Protein AF-X0TRI6-F1 (afdb_monomer_lite)

Structure (mmCIF, N/CA/C/O backbone):
data_AF-X0TRI6-F1
#
_entry.id   AF-X0TRI6-F1
#
loop_
_atom_site.group_PDB
_atom_site.id
_atom_site.type_symbol
_atom_site.label_atom_id
_atom_site.label_alt_id
_atom_site.label_comp_id
_atom_site.label_asym_id
_atom_site.label_entity_id
_atom_site.label_seq_id
_atom_site.pdbx_PDB_ins_code
_atom_site.Cartn_x
_atom_site.Cartn_y
_atom_site.Cartn_z
_atom_site.occupancy
_atom_site.B_iso_or_equiv
_atom_site.auth_seq_id
_atom_site.auth_comp_id
_atom_site.auth_asym_id
_atom_site.auth_atom_id
_atom_site.pdbx_PDB_model_num
ATOM 1 N N . MET A 1 1 ? 42.214 -29.654 -27.619 1.00 58.56 1 MET A N 1
ATOM 2 C CA . MET A 1 1 ? 41.423 -28.905 -26.616 1.00 58.56 1 MET A CA 1
ATOM 3 C C . MET A 1 1 ? 40.367 -29.854 -26.076 1.00 58.56 1 MET A C 1
ATOM 5 O O . MET A 1 1 ? 39.647 -30.420 -26.881 1.00 58.56 1 MET A O 1
ATOM 9 N N . SER A 1 2 ? 40.385 -30.121 -24.767 1.00 80.81 2 SER A N 1
ATOM 10 C CA . SER A 1 2 ? 39.554 -31.131 -24.083 1.00 80.81 2 SER A CA 1
ATOM 11 C C . SER A 1 2 ? 38.073 -30.730 -24.057 1.00 80.81 2 SER A C 1
ATOM 13 O O . SER A 1 2 ? 37.786 -29.548 -23.872 1.00 80.81 2 SER A O 1
ATOM 15 N N . GLU A 1 3 ? 37.147 -31.688 -24.178 1.00 79.88 3 GLU A N 1
ATOM 16 C CA . GLU A 1 3 ? 35.685 -31.490 -24.058 1.00 79.88 3 GLU A CA 1
ATOM 17 C C . GLU A 1 3 ? 35.294 -30.730 -22.779 1.00 79.88 3 GLU A C 1
ATOM 19 O O . GLU A 1 3 ? 34.372 -29.914 -22.784 1.00 79.88 3 GLU A O 1
ATOM 24 N N . SER A 1 4 ? 36.079 -30.890 -21.708 1.00 77.31 4 SER A N 1
ATOM 25 C CA . SER A 1 4 ? 35.908 -30.149 -20.455 1.00 77.31 4 SER A CA 1
ATOM 26 C C . SER A 1 4 ? 36.054 -28.629 -20.606 1.00 77.31 4 SER A C 1
ATOM 28 O O . SER A 1 4 ? 35.363 -27.878 -19.923 1.00 77.31 4 SER A O 1
ATOM 30 N N . ALA A 1 5 ? 36.912 -28.147 -21.512 1.00 81.12 5 ALA A N 1
ATOM 31 C CA . ALA A 1 5 ? 37.086 -26.716 -21.763 1.00 81.12 5 ALA A CA 1
ATOM 32 C C . ALA A 1 5 ? 35.897 -26.124 -22.539 1.00 81.12 5 ALA A C 1
ATOM 34 O O . ALA A 1 5 ? 35.517 -24.980 -22.291 1.00 81.12 5 ALA A O 1
ATOM 35 N N . LEU A 1 6 ? 35.282 -26.914 -23.427 1.00 80.12 6 LEU A N 1
ATOM 36 C CA . LEU A 1 6 ? 34.077 -26.513 -24.155 1.00 80.12 6 LEU A CA 1
ATOM 37 C C . LEU A 1 6 ? 32.871 -26.434 -23.210 1.00 80.12 6 LEU A C 1
ATOM 39 O O . LEU A 1 6 ? 32.216 -25.394 -23.174 1.00 80.12 6 LEU A O 1
ATOM 43 N N . GLN A 1 7 ? 32.660 -27.438 -22.351 1.00 77.94 7 GLN A N 1
ATOM 44 C CA . GLN A 1 7 ? 31.592 -27.400 -21.339 1.00 77.94 7 GLN A CA 1
ATOM 45 C C . GLN A 1 7 ? 31.711 -26.202 -20.385 1.00 77.94 7 GLN A C 1
ATOM 47 O O . GLN A 1 7 ? 30.706 -25.573 -20.061 1.00 77.94 7 GLN A O 1
ATOM 52 N N . LEU A 1 8 ? 32.926 -25.849 -19.951 1.00 77.50 8 LEU A N 1
ATOM 53 C CA . LEU A 1 8 ? 33.143 -24.680 -19.090 1.00 77.50 8 LEU A CA 1
ATOM 54 C C . LEU A 1 8 ? 32.874 -23.355 -19.818 1.00 77.50 8 LEU A C 1
ATOM 56 O O . LEU A 1 8 ? 32.365 -22.415 -19.204 1.00 77.50 8 LEU A O 1
ATOM 60 N N . SER A 1 9 ? 33.178 -23.278 -21.117 1.00 78.75 9 SER A N 1
ATOM 61 C CA . SER A 1 9 ? 32.877 -22.093 -21.925 1.00 78.75 9 SER A CA 1
ATOM 62 C C . SER A 1 9 ? 31.372 -21.901 -22.142 1.00 78.75 9 SER A C 1
ATOM 64 O O . SER A 1 9 ? 30.882 -20.779 -22.004 1.00 78.75 9 SER A O 1
ATOM 66 N N . GLU A 1 10 ? 30.619 -22.984 -22.367 1.00 80.06 10 GLU A N 1
ATOM 67 C CA . GLU A 1 10 ? 29.162 -22.923 -22.528 1.00 80.06 10 GLU A CA 1
ATOM 68 C C . GLU A 1 10 ? 28.445 -22.608 -21.210 1.00 80.06 10 GLU A C 1
ATOM 70 O O . GLU A 1 10 ? 27.555 -21.758 -21.182 1.00 80.06 10 GLU A O 1
ATOM 75 N N . LEU A 1 11 ? 28.889 -23.194 -20.092 1.00 76.06 11 LEU A N 1
ATOM 76 C CA . LEU A 1 11 ? 28.362 -22.876 -18.758 1.00 76.06 11 LEU A CA 1
ATOM 77 C C . LEU A 1 11 ? 28.597 -21.406 -18.376 1.00 76.06 11 LEU A C 1
ATOM 79 O O . LEU A 1 11 ? 27.721 -20.767 -17.793 1.00 76.06 11 LEU A O 1
ATOM 83 N N . SER A 1 12 ? 29.765 -20.854 -18.718 1.00 73.12 12 SER A N 1
ATOM 84 C CA . SER A 1 12 ? 30.080 -19.438 -18.491 1.00 73.12 12 SER A CA 1
ATOM 85 C C . SER A 1 12 ? 29.231 -18.514 -19.374 1.00 73.12 12 SER A C 1
ATOM 87 O O . SER A 1 12 ? 28.689 -17.516 -18.895 1.00 73.12 12 SER A O 1
ATOM 89 N N . SER A 1 13 ? 29.052 -18.878 -20.650 1.00 72.88 13 SER A N 1
ATOM 90 C CA . SER A 1 13 ? 28.221 -18.141 -21.608 1.00 72.88 13 SER A CA 1
ATOM 91 C C . SER A 1 13 ? 26.749 -18.091 -21.182 1.00 72.88 13 SER A C 1
ATOM 93 O O . SER A 1 13 ? 26.152 -17.012 -21.177 1.00 72.88 13 SER A O 1
ATOM 95 N N . HIS A 1 14 ? 26.185 -19.222 -20.746 1.00 67.75 14 HIS A N 1
ATOM 96 C CA . HIS A 1 14 ? 24.795 -19.295 -20.300 1.00 67.75 14 HIS A CA 1
ATOM 97 C C . HIS A 1 14 ? 24.563 -18.452 -19.038 1.00 67.75 14 HIS A C 1
ATOM 99 O O . HIS A 1 14 ? 23.684 -17.591 -19.018 1.00 67.75 14 HIS A O 1
ATOM 105 N N . LYS A 1 15 ? 25.440 -18.592 -18.032 1.00 69.94 15 LYS A N 1
ATOM 106 C CA . LYS A 1 15 ? 25.366 -17.817 -16.783 1.00 69.94 15 LYS A CA 1
ATOM 107 C C . LYS A 1 15 ? 25.506 -16.308 -17.021 1.00 69.94 15 LYS A C 1
ATOM 109 O O . LYS A 1 15 ? 24.838 -15.512 -16.363 1.00 69.94 15 LYS A O 1
ATOM 114 N N . SER A 1 16 ? 26.357 -15.905 -17.968 1.00 70.69 16 SER A N 1
ATOM 115 C CA . SER A 1 16 ? 26.522 -14.500 -18.351 1.00 70.69 16 SER A CA 1
ATOM 116 C C . SER A 1 16 ? 25.255 -13.938 -19.002 1.00 70.69 16 SER A C 1
ATOM 118 O O . SER A 1 16 ? 24.803 -12.870 -18.590 1.00 70.69 16 SER A O 1
ATOM 120 N N . SER A 1 17 ? 24.637 -14.667 -19.936 1.00 71.81 17 SER A N 1
ATOM 121 C CA . SER A 1 17 ? 23.392 -14.248 -20.596 1.00 71.81 17 SER A CA 1
ATOM 122 C C . SER A 1 17 ? 22.221 -14.120 -19.615 1.00 71.81 17 SER A C 1
ATOM 124 O O . SER A 1 17 ? 21.473 -13.145 -19.676 1.00 71.81 17 SER A O 1
ATOM 126 N N . GLU A 1 18 ? 22.079 -15.063 -18.679 1.00 73.38 18 GLU A N 1
ATOM 127 C CA . GLU A 1 18 ? 21.040 -15.009 -17.641 1.00 73.38 18 GLU A CA 1
ATOM 128 C C . GLU A 1 18 ? 21.246 -13.825 -16.688 1.00 73.38 18 GLU A C 1
ATOM 130 O O . GLU A 1 18 ? 20.306 -13.085 -16.391 1.00 73.38 18 GLU A O 1
ATOM 135 N N . SER A 1 19 ? 22.489 -13.586 -16.255 1.00 71.31 19 SER A N 1
ATOM 136 C CA . SER A 1 19 ? 22.811 -12.453 -15.379 1.00 71.31 19 SER A CA 1
ATOM 137 C C . SER A 1 19 ? 22.574 -11.095 -16.050 1.00 71.31 19 SER A C 1
ATOM 139 O O . SER A 1 19 ? 22.135 -10.153 -15.390 1.00 71.31 19 SER A O 1
ATOM 141 N N . LEU A 1 20 ? 22.799 -11.004 -17.366 1.00 74.94 20 LEU A N 1
ATOM 142 C CA . LEU A 1 20 ? 22.561 -9.795 -18.151 1.00 74.94 20 LEU A CA 1
ATOM 143 C C . LEU A 1 20 ? 21.058 -9.508 -18.295 1.00 74.94 20 LEU A C 1
ATOM 145 O O . LEU A 1 20 ? 20.642 -8.355 -18.189 1.00 74.94 20 LEU A O 1
ATOM 149 N N . GLY A 1 21 ? 20.237 -10.552 -18.459 1.00 84.06 21 GLY A N 1
ATOM 150 C CA . GLY A 1 21 ? 18.775 -10.441 -18.475 1.00 84.06 21 GLY A CA 1
ATOM 151 C C . GLY A 1 21 ? 18.196 -10.003 -17.128 1.00 84.06 21 GLY A C 1
ATOM 152 O O . GLY A 1 21 ? 17.363 -9.100 -17.082 1.00 84.06 21 GLY A O 1
ATOM 153 N N . LEU A 1 22 ? 18.685 -10.575 -16.023 1.00 86.12 22 LEU A N 1
ATOM 154 C CA . LEU A 1 22 ? 18.271 -10.192 -14.668 1.00 86.12 22 LEU A CA 1
ATOM 155 C C . LEU A 1 22 ? 18.668 -8.750 -14.329 1.00 86.12 22 LEU A C 1
ATOM 157 O O . LEU A 1 22 ? 17.854 -7.999 -13.796 1.00 86.12 22 LEU A O 1
ATOM 161 N N . ALA A 1 23 ? 19.897 -8.346 -14.665 1.00 88.31 23 ALA A N 1
ATOM 162 C CA . ALA A 1 23 ? 20.363 -6.980 -14.446 1.00 88.31 23 ALA A CA 1
ATOM 163 C C . ALA A 1 23 ? 19.563 -5.965 -15.278 1.00 88.31 23 ALA A C 1
ATOM 165 O O . ALA A 1 23 ? 19.181 -4.916 -14.762 1.00 88.31 23 ALA A O 1
ATOM 166 N N . GLY A 1 24 ? 19.262 -6.294 -16.539 1.00 91.12 24 GLY A N 1
ATOM 167 C CA . GLY A 1 24 ? 18.406 -5.477 -17.398 1.00 91.12 24 GLY A CA 1
ATOM 168 C C . GLY A 1 24 ? 16.980 -5.351 -16.857 1.00 91.12 24 GLY A C 1
ATOM 169 O O . GLY A 1 24 ? 16.451 -4.245 -16.782 1.00 91.12 24 GLY A O 1
ATOM 170 N N . GLY A 1 25 ? 16.380 -6.460 -16.414 1.00 90.81 25 GLY A N 1
ATOM 171 C CA . GLY A 1 25 ? 15.051 -6.461 -15.798 1.00 90.81 25 GLY A CA 1
ATOM 172 C C . GLY A 1 25 ? 14.994 -5.639 -14.509 1.00 90.81 25 GLY A C 1
ATOM 173 O O . GLY A 1 25 ? 14.093 -4.821 -14.339 1.00 90.81 25 GLY A O 1
ATOM 174 N N . LEU A 1 26 ? 15.991 -5.783 -13.631 1.00 91.81 26 LEU A N 1
ATOM 175 C CA . LEU A 1 26 ? 16.082 -4.995 -12.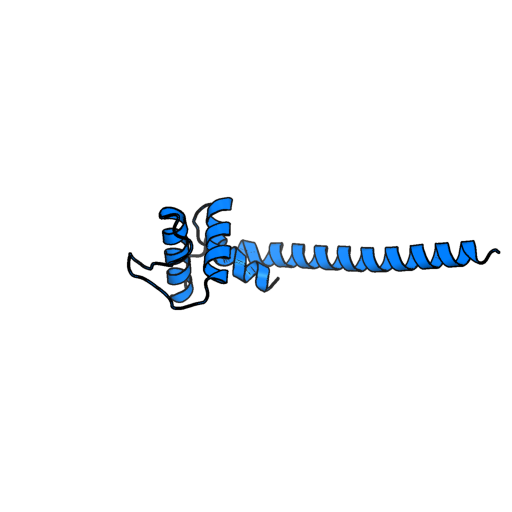401 1.00 91.81 26 LEU A CA 1
ATOM 176 C C . LEU A 1 26 ? 16.250 -3.499 -12.694 1.00 91.81 26 LEU A C 1
ATOM 178 O O . LEU A 1 26 ? 15.629 -2.673 -12.031 1.00 91.81 26 LEU A O 1
ATOM 182 N N . LEU A 1 27 ? 17.060 -3.145 -13.695 1.00 93.06 27 LEU A N 1
ATOM 183 C CA . LEU A 1 27 ? 17.224 -1.756 -14.115 1.00 93.06 27 LEU A CA 1
ATOM 184 C C . LEU A 1 27 ? 15.899 -1.164 -14.608 1.00 93.06 27 LEU A C 1
ATOM 186 O O . LEU A 1 27 ? 15.551 -0.057 -14.206 1.00 93.06 27 LEU A O 1
ATOM 190 N N . LEU A 1 28 ? 15.151 -1.897 -15.439 1.00 91.88 28 LEU A N 1
ATOM 191 C CA . LEU A 1 28 ? 13.839 -1.457 -15.920 1.00 91.88 28 LEU A CA 1
ATOM 192 C C . LEU A 1 28 ? 12.851 -1.263 -14.770 1.00 91.88 28 LEU A C 1
ATOM 194 O O . LEU A 1 28 ? 12.201 -0.222 -14.717 1.00 91.88 28 LEU A O 1
ATOM 198 N N . LEU A 1 29 ? 12.804 -2.200 -13.820 1.00 90.25 29 LEU A N 1
ATOM 199 C CA . LEU A 1 29 ? 11.967 -2.077 -12.628 1.00 90.25 29 LEU A CA 1
ATOM 200 C C . LEU A 1 29 ? 12.336 -0.830 -11.813 1.00 90.25 29 LEU A C 1
ATOM 202 O O . LEU A 1 29 ? 11.464 -0.052 -11.439 1.00 90.25 29 LEU A O 1
ATOM 206 N N . ILE A 1 30 ? 13.628 -0.596 -11.566 1.00 90.94 30 ILE A N 1
ATOM 207 C CA . ILE A 1 30 ? 14.094 0.594 -10.836 1.00 90.94 30 ILE A CA 1
ATOM 208 C C . ILE A 1 30 ? 13.676 1.875 -11.566 1.00 90.94 30 ILE A C 1
ATOM 210 O O . ILE A 1 30 ? 13.197 2.810 -10.926 1.00 90.94 30 ILE A O 1
ATOM 214 N N . VAL A 1 31 ? 13.825 1.922 -12.893 1.00 91.50 31 VAL A N 1
ATOM 215 C CA . VAL A 1 31 ? 13.414 3.074 -13.707 1.00 91.50 31 VAL A CA 1
ATOM 216 C C . VAL A 1 31 ? 11.899 3.279 -13.643 1.00 91.50 31 VAL A C 1
ATOM 218 O O . VAL A 1 31 ? 11.457 4.407 -13.433 1.00 91.50 31 VAL A O 1
ATOM 221 N N . ALA A 1 32 ? 11.102 2.216 -13.761 1.00 88.94 32 ALA A N 1
ATOM 222 C CA . ALA A 1 32 ? 9.648 2.289 -13.659 1.00 88.94 32 ALA A CA 1
ATOM 223 C C . ALA A 1 32 ? 9.211 2.836 -12.291 1.00 88.94 32 ALA A C 1
ATOM 225 O O . ALA A 1 32 ? 8.439 3.792 -12.225 1.00 88.94 32 ALA A O 1
ATOM 226 N N . LEU A 1 33 ? 9.774 2.320 -11.195 1.00 88.38 33 LEU A N 1
ATOM 227 C CA . LEU A 1 33 ? 9.477 2.813 -9.847 1.00 88.38 33 LEU A CA 1
ATOM 228 C C . LEU A 1 33 ? 9.917 4.266 -9.648 1.00 88.38 33 LEU A C 1
ATOM 230 O O . LEU A 1 33 ? 9.170 5.052 -9.066 1.00 88.38 33 LEU A O 1
ATOM 234 N N . ALA A 1 34 ? 11.085 4.647 -10.168 1.00 86.38 34 ALA A N 1
ATOM 235 C CA . ALA A 1 34 ? 11.580 6.019 -10.093 1.00 86.38 34 ALA A CA 1
ATOM 236 C C . ALA A 1 34 ? 10.678 7.020 -10.832 1.00 86.38 34 ALA A C 1
ATOM 238 O O . ALA A 1 34 ? 10.624 8.184 -10.445 1.00 86.38 34 ALA A O 1
ATOM 239 N N . VAL A 1 35 ? 9.960 6.583 -11.870 1.00 86.50 35 VAL A N 1
ATOM 240 C CA . VAL A 1 35 ? 9.006 7.420 -12.612 1.00 86.50 35 VAL A CA 1
ATOM 241 C C . VAL A 1 35 ? 7.623 7.424 -11.953 1.00 86.50 35 VAL A C 1
ATOM 243 O O . VAL A 1 35 ? 7.006 8.482 -11.837 1.00 86.50 35 VAL A O 1
ATOM 246 N N . LEU A 1 36 ? 7.129 6.265 -11.512 1.00 86.69 36 LEU A N 1
ATOM 247 C CA . LEU A 1 36 ? 5.748 6.109 -11.045 1.00 86.69 36 LEU A CA 1
ATOM 248 C C . LEU A 1 36 ? 5.540 6.564 -9.596 1.00 86.69 36 LEU A C 1
ATOM 250 O O . LEU A 1 36 ? 4.528 7.197 -9.296 1.00 86.69 36 LEU A O 1
ATOM 254 N N . VAL A 1 37 ? 6.487 6.287 -8.692 1.00 84.25 37 VAL A N 1
ATOM 255 C CA . VAL A 1 37 ? 6.337 6.615 -7.263 1.00 84.25 37 VAL A CA 1
ATOM 256 C C . VAL A 1 37 ? 6.208 8.128 -7.026 1.00 84.25 37 VAL A C 1
ATOM 258 O O . VAL A 1 37 ? 5.266 8.516 -6.328 1.00 84.25 37 VAL A O 1
ATOM 261 N N . PRO A 1 38 ? 7.041 9.014 -7.618 1.00 84.44 38 PRO A N 1
ATOM 262 C CA . PRO A 1 38 ? 6.922 10.456 -7.389 1.00 84.44 38 PRO A CA 1
ATOM 263 C C . PRO A 1 38 ? 5.562 11.041 -7.779 1.00 84.44 38 PRO A C 1
ATOM 265 O O . PRO A 1 38 ? 5.094 11.962 -7.116 1.00 84.44 38 PRO A O 1
ATOM 268 N N . GLY A 1 39 ? 4.892 10.478 -8.793 1.00 80.56 39 GLY A N 1
ATOM 269 C CA . GLY A 1 39 ? 3.560 10.912 -9.230 1.00 80.56 39 GLY A CA 1
ATOM 270 C C . GLY A 1 39 ? 2.445 10.679 -8.203 1.00 80.56 39 GLY A C 1
ATOM 271 O O . GLY A 1 39 ? 1.344 11.195 -8.368 1.00 80.56 39 GLY A O 1
ATOM 272 N N . THR A 1 40 ? 2.721 9.924 -7.136 1.00 82.50 40 THR A N 1
ATOM 273 C CA . THR A 1 40 ? 1.763 9.639 -6.056 1.00 82.50 40 THR A CA 1
ATOM 274 C C . THR A 1 40 ? 1.989 10.482 -4.800 1.00 82.50 40 THR A C 1
ATOM 276 O O . THR A 1 40 ? 1.119 10.525 -3.928 1.00 82.50 40 THR A O 1
ATOM 279 N N . ILE A 1 41 ? 3.137 11.160 -4.692 1.00 84.25 41 ILE A N 1
ATOM 280 C CA . ILE A 1 41 ? 3.533 11.915 -3.500 1.00 84.25 41 ILE A CA 1
ATOM 281 C C . ILE A 1 41 ? 2.849 13.285 -3.510 1.00 84.25 41 ILE A C 1
ATOM 283 O O . ILE A 1 41 ? 2.951 14.035 -4.476 1.00 84.25 41 ILE A O 1
ATOM 287 N N . GLY A 1 42 ? 2.167 13.632 -2.414 1.00 80.94 42 GLY A N 1
ATOM 288 C CA . GLY A 1 42 ? 1.492 14.928 -2.269 1.00 80.94 42 GLY A CA 1
ATOM 289 C C . GLY A 1 42 ? 0.203 15.070 -3.086 1.00 80.94 42 GLY A C 1
ATOM 290 O O . GLY A 1 42 ? -0.364 16.159 -3.139 1.00 80.94 42 GLY A O 1
ATOM 291 N N . VAL A 1 43 ? -0.2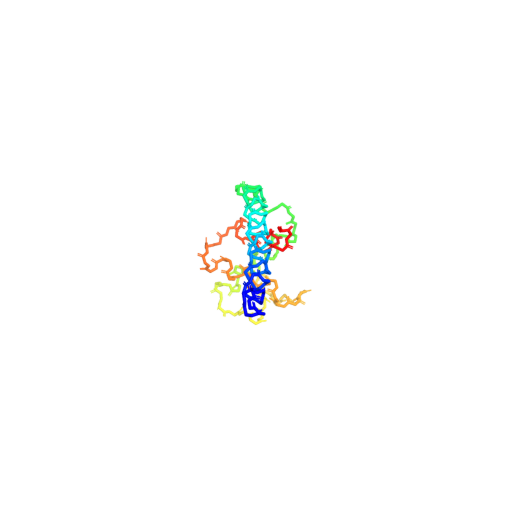71 13.983 -3.702 1.00 83.94 43 VAL A N 1
ATOM 292 C CA . VAL A 1 43 ? -1.539 13.929 -4.436 1.00 83.94 43 VAL A CA 1
ATOM 293 C C . VAL A 1 43 ? -2.578 13.218 -3.574 1.00 83.94 43 VAL A C 1
ATOM 295 O O . VAL A 1 43 ? -2.421 12.035 -3.258 1.00 83.94 43 VAL A O 1
ATOM 298 N N . SER A 1 44 ? -3.655 13.923 -3.223 1.00 86.25 44 SER A N 1
ATOM 299 C CA . SER A 1 44 ? -4.791 13.354 -2.486 1.00 86.25 44 SER A CA 1
ATOM 300 C C . SER A 1 44 ? -5.380 12.131 -3.190 1.00 86.25 44 SER A C 1
ATOM 302 O O . SER A 1 44 ? -5.233 11.969 -4.401 1.00 86.25 44 SER A O 1
ATOM 304 N N . LEU A 1 45 ? -6.066 11.264 -2.446 1.00 85.88 45 LEU A N 1
ATOM 305 C CA . LEU A 1 45 ? -6.878 10.192 -3.029 1.00 85.88 45 LEU A CA 1
ATOM 306 C C . LEU A 1 45 ? -8.028 10.836 -3.811 1.00 85.88 45 LEU A C 1
ATOM 308 O O . LEU A 1 45 ? -8.884 11.494 -3.221 1.00 85.88 45 LEU A O 1
ATOM 312 N N . VAL A 1 46 ? -7.968 10.746 -5.140 1.00 83.88 46 VAL A N 1
ATOM 313 C CA . VAL A 1 46 ? -8.890 11.467 -6.038 1.00 83.88 46 VAL A CA 1
ATOM 314 C C . VAL A 1 46 ? -10.073 10.582 -6.393 1.00 83.88 46 VAL A C 1
ATOM 316 O O . VAL A 1 46 ? -11.197 11.062 -6.531 1.00 83.88 46 VAL A O 1
ATOM 319 N N . ASP A 1 47 ? -9.814 9.286 -6.535 1.00 85.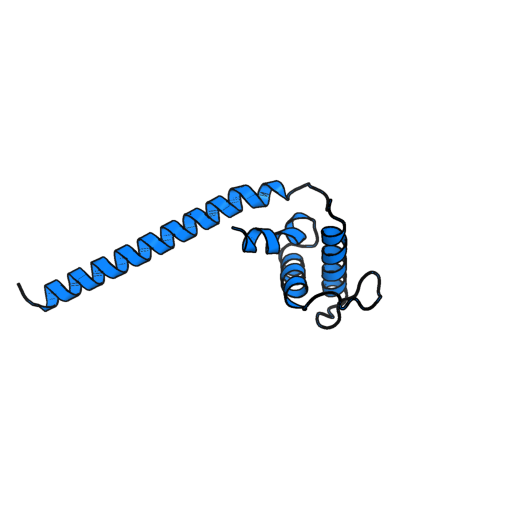31 47 ASP A N 1
ATOM 320 C CA . ASP A 1 47 ? -10.847 8.323 -6.856 1.00 85.31 47 ASP A CA 1
ATOM 321 C C . ASP A 1 47 ? -11.601 7.885 -5.593 1.00 85.31 47 ASP A C 1
ATOM 323 O O . ASP A 1 47 ? -11.044 7.768 -4.496 1.00 85.31 47 ASP A O 1
ATOM 327 N N . ARG A 1 48 ? -12.903 7.638 -5.741 1.00 85.25 48 ARG A N 1
ATOM 328 C CA . ARG A 1 48 ? -13.745 7.200 -4.623 1.00 85.25 48 ARG A CA 1
ATOM 329 C C . ARG A 1 48 ? -13.290 5.848 -4.083 1.00 85.25 48 ARG A C 1
ATOM 331 O O . ARG A 1 48 ? -13.274 5.650 -2.868 1.00 85.25 48 ARG A O 1
ATOM 338 N N . ASP A 1 49 ? -12.925 4.937 -4.978 1.00 87.94 49 ASP A N 1
ATOM 339 C CA . ASP A 1 49 ? -12.526 3.593 -4.605 1.00 87.94 49 ASP A CA 1
ATOM 340 C C . ASP A 1 49 ? -11.164 3.636 -3.894 1.00 8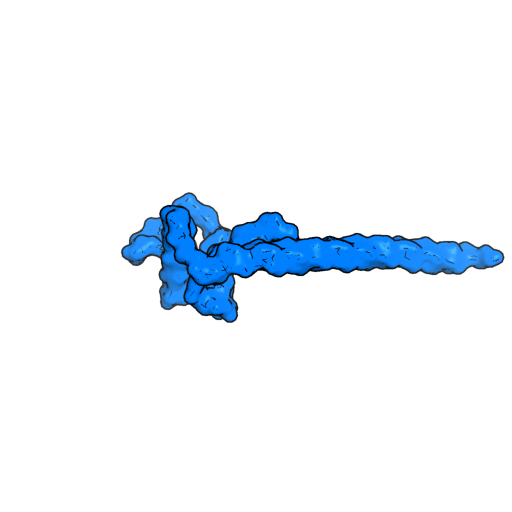7.94 49 ASP A C 1
ATOM 342 O O . ASP A 1 49 ? -10.996 2.965 -2.875 1.00 87.94 49 ASP A O 1
ATOM 346 N N . GLU A 1 50 ? -10.234 4.496 -4.338 1.00 90.50 50 GLU A N 1
ATOM 347 C CA . GLU A 1 50 ? -8.960 4.750 -3.640 1.00 90.50 50 GLU A CA 1
ATOM 348 C C . GLU A 1 50 ? -9.185 5.109 -2.162 1.00 90.50 50 GLU A C 1
ATOM 350 O O . GLU A 1 50 ? -8.547 4.530 -1.280 1.00 90.50 50 GLU A O 1
ATOM 355 N N . GLY A 1 51 ? -10.123 6.021 -1.886 1.00 92.00 51 GLY A N 1
ATOM 356 C CA . GLY A 1 51 ? -10.469 6.432 -0.524 1.00 92.00 51 GLY A CA 1
ATOM 357 C C . GLY A 1 51 ? -11.054 5.299 0.322 1.00 92.00 51 GLY A C 1
ATOM 358 O O . GLY A 1 51 ? -10.676 5.133 1.483 1.00 92.00 51 GLY A O 1
ATOM 359 N N . TRP A 1 52 ? -11.950 4.490 -0.251 1.00 92.94 52 TRP A N 1
ATOM 360 C CA . TRP A 1 52 ? -12.539 3.345 0.446 1.00 92.94 52 TRP A CA 1
ATOM 361 C C . TRP A 1 52 ? -11.495 2.300 0.820 1.00 92.94 52 TRP A C 1
ATOM 363 O O . TRP A 1 52 ? -11.409 1.922 1.988 1.00 92.94 52 TRP A O 1
ATOM 373 N N . TYR A 1 53 ? -10.677 1.857 -0.137 1.00 93.81 53 TYR A N 1
ATOM 374 C CA . TYR A 1 53 ? -9.653 0.848 0.138 1.00 93.81 53 TYR A CA 1
ATOM 375 C C . TYR A 1 53 ? -8.619 1.363 1.139 1.00 93.81 53 TYR A C 1
ATOM 377 O O . TYR A 1 53 ? -8.287 0.636 2.074 1.00 93.81 53 TYR A O 1
ATOM 385 N N . ALA A 1 54 ? -8.168 2.613 1.001 1.00 95.38 54 ALA A N 1
ATOM 386 C CA . ALA A 1 54 ? -7.248 3.233 1.950 1.00 95.38 54 ALA A CA 1
ATOM 387 C C . ALA A 1 54 ? -7.818 3.240 3.377 1.00 95.38 54 ALA A C 1
ATOM 389 O O . ALA A 1 54 ? -7.144 2.826 4.321 1.00 95.38 54 ALA A O 1
ATOM 390 N N . GLN A 1 55 ? -9.082 3.638 3.537 1.00 96.31 55 GLN A N 1
ATOM 391 C CA . GLN A 1 55 ? -9.727 3.685 4.845 1.00 96.31 55 GLN A CA 1
ATOM 392 C C . GLN A 1 55 ? -9.922 2.286 5.449 1.00 96.31 55 GLN A C 1
ATOM 394 O O . GLN A 1 55 ? -9.605 2.090 6.620 1.00 96.31 55 GLN A O 1
ATOM 399 N N . VAL A 1 56 ? -10.358 1.298 4.659 1.00 96.75 56 VAL A N 1
ATOM 400 C CA . VAL A 1 56 ? -10.486 -0.096 5.125 1.00 96.75 56 VAL A CA 1
ATOM 401 C C . VAL A 1 56 ? -9.136 -0.644 5.588 1.00 96.75 56 VAL A C 1
ATOM 403 O O . VAL A 1 56 ? -9.033 -1.221 6.668 1.00 96.75 56 VAL A O 1
ATOM 406 N N . CYS A 1 57 ? -8.077 -0.441 4.801 1.00 97.19 57 CYS A N 1
ATOM 407 C CA . CYS A 1 57 ? -6.744 -0.941 5.141 1.00 97.19 57 CYS A CA 1
ATOM 408 C C . CYS A 1 57 ? -6.185 -0.276 6.401 1.00 97.19 57 CYS A C 1
ATOM 410 O O . CYS A 1 57 ? -5.482 -0.925 7.178 1.00 97.19 57 CYS A O 1
ATOM 412 N N . ARG A 1 58 ? -6.505 1.006 6.607 1.00 97.25 58 ARG A N 1
ATOM 413 C CA . ARG A 1 58 ? -6.184 1.743 7.828 1.00 97.25 58 ARG A CA 1
ATOM 414 C C . ARG A 1 58 ? -6.938 1.173 9.032 1.00 97.25 58 ARG A C 1
ATOM 416 O O . ARG A 1 58 ? -6.306 0.925 10.050 1.00 97.25 58 ARG A O 1
ATOM 423 N N . GLU A 1 59 ? -8.237 0.902 8.917 1.00 97.44 59 GLU A N 1
ATOM 424 C CA . GLU A 1 59 ? -9.024 0.272 9.992 1.00 97.44 59 GLU A CA 1
ATOM 425 C C . GLU A 1 59 ? -8.511 -1.136 10.330 1.00 97.44 59 GLU A C 1
ATOM 427 O O . GLU A 1 59 ? -8.426 -1.502 11.501 1.00 97.44 59 GLU A O 1
ATOM 432 N N . MET A 1 60 ? -8.098 -1.919 9.330 1.00 97.19 60 MET A N 1
ATOM 433 C CA . MET A 1 60 ? -7.457 -3.224 9.548 1.00 97.19 60 MET A CA 1
ATOM 434 C C . MET A 1 60 ? -6.114 -3.095 10.281 1.00 97.19 60 MET A C 1
ATOM 436 O O . MET A 1 60 ? -5.812 -3.904 11.158 1.00 97.19 60 MET A O 1
ATOM 440 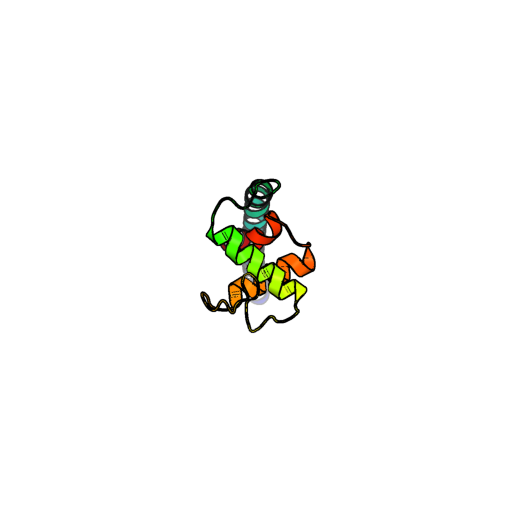N N . LEU A 1 61 ? -5.320 -2.063 9.965 1.00 97.88 61 LEU A N 1
ATOM 441 C CA . LEU A 1 61 ? -4.071 -1.786 10.677 1.00 97.88 61 LEU A CA 1
ATOM 442 C C . LEU A 1 61 ? -4.331 -1.379 12.133 1.00 97.88 61 LEU A C 1
ATOM 444 O O . LEU A 1 61 ? -3.680 -1.898 13.035 1.00 97.88 61 LEU A O 1
ATOM 448 N N . GLU A 1 62 ? -5.271 -0.457 12.352 1.00 97.25 62 GLU A N 1
ATOM 449 C CA . GLU A 1 62 ? -5.609 0.086 13.673 1.00 97.25 62 GLU A CA 1
ATOM 450 C C . GLU A 1 62 ? -6.249 -0.972 14.586 1.00 97.25 62 GLU A C 1
ATOM 452 O O . GLU A 1 62 ? -5.948 -1.024 15.777 1.00 97.25 62 GLU A O 1
ATOM 457 N N . SER A 1 63 ? -7.117 -1.828 14.039 1.00 96.62 63 SER A N 1
ATOM 458 C CA . SER A 1 63 ? -7.809 -2.877 14.802 1.00 96.62 63 SER A CA 1
ATOM 459 C C . SER A 1 63 ? -6.978 -4.144 15.008 1.00 96.62 63 SER A C 1
ATOM 461 O O . SER A 1 63 ? -7.232 -4.892 15.952 1.00 96.62 63 SER A O 1
ATOM 463 N N . GLY A 1 64 ? -6.020 -4.422 14.119 1.00 96.19 64 GLY A N 1
ATOM 464 C CA . GLY A 1 64 ? -5.301 -5.695 14.085 1.00 96.19 64 GLY A CA 1
ATOM 465 C C . GLY A 1 64 ? -6.135 -6.876 13.570 1.00 96.19 64 GLY A C 1
ATOM 466 O O . GLY A 1 64 ? -5.611 -7.988 13.496 1.00 96.19 64 GLY A O 1
ATOM 467 N N . ASP A 1 65 ? -7.394 -6.665 13.166 1.00 95.69 65 ASP A N 1
ATOM 468 C CA . ASP A 1 65 ? -8.208 -7.677 12.486 1.00 95.69 65 ASP A CA 1
ATOM 469 C C . ASP A 1 65 ? -7.951 -7.613 10.978 1.00 95.69 65 ASP A C 1
ATOM 471 O O . ASP A 1 65 ? -8.458 -6.755 10.256 1.00 95.69 65 ASP A O 1
ATOM 475 N N . TRP A 1 66 ? -7.124 -8.540 10.502 1.00 94.62 66 TRP A N 1
ATOM 476 C CA . TRP A 1 66 ? -6.766 -8.641 9.089 1.00 94.62 66 TRP A CA 1
ATOM 477 C C . TRP A 1 66 ? -7.701 -9.577 8.321 1.00 94.62 66 TRP A C 1
ATOM 479 O O . TRP A 1 66 ? -7.571 -9.709 7.103 1.00 94.62 66 TRP A O 1
ATOM 489 N N . LEU A 1 67 ? -8.615 -10.264 9.008 1.00 94.25 67 LEU A N 1
ATOM 490 C CA . LEU A 1 67 ? -9.486 -11.256 8.394 1.00 94.25 67 LEU A CA 1
ATOM 491 C C . LEU A 1 67 ? -10.802 -10.629 7.940 1.00 94.25 67 LEU A C 1
ATOM 493 O O . LEU A 1 67 ? -11.252 -10.906 6.827 1.00 94.25 67 LEU A O 1
ATOM 497 N N . ILE A 1 68 ? -11.413 -9.800 8.790 1.00 95.06 68 ILE A N 1
ATOM 498 C CA . ILE A 1 68 ? -12.707 -9.174 8.515 1.00 95.06 68 ILE A CA 1
ATOM 499 C C . ILE A 1 68 ? -12.499 -7.677 8.244 1.00 95.06 68 ILE A C 1
ATOM 501 O O . ILE A 1 68 ? -12.462 -6.884 9.186 1.00 95.06 68 ILE A O 1
ATOM 505 N N . PRO A 1 69 ? -12.395 -7.257 6.968 1.00 95.44 69 PRO A N 1
ATOM 506 C CA . PRO A 1 69 ? -12.308 -5.843 6.624 1.00 95.44 69 PRO A CA 1
ATOM 507 C C . PRO A 1 69 ? -13.559 -5.084 7.072 1.00 95.44 69 PRO A C 1
ATOM 509 O O . PRO A 1 69 ? -14.691 -5.566 6.933 1.00 95.44 69 PRO A O 1
ATOM 512 N N . ARG A 1 70 ? -13.344 -3.866 7.572 1.00 95.75 70 ARG A N 1
ATOM 513 C CA . ARG A 1 70 ? -14.399 -2.933 7.968 1.00 95.75 70 ARG A CA 1
ATOM 514 C C . ARG A 1 70 ? -14.207 -1.594 7.279 1.00 95.75 70 ARG A C 1
ATOM 516 O O . ARG A 1 70 ? -13.077 -1.172 7.056 1.00 95.75 70 ARG A O 1
ATOM 523 N N . TYR A 1 71 ? -15.317 -0.967 6.919 1.00 95.69 71 TYR A N 1
ATOM 524 C CA . TYR A 1 71 ? -15.358 0.398 6.424 1.00 95.69 71 TYR A CA 1
ATOM 525 C C . TYR A 1 71 ? -16.272 1.203 7.337 1.00 95.69 71 TYR A C 1
ATOM 527 O O . TYR A 1 71 ? -17.469 0.925 7.414 1.00 95.69 71 TYR A O 1
ATOM 535 N N . LEU A 1 72 ? -15.708 2.187 8.036 1.00 94.94 72 LEU A N 1
ATOM 536 C CA . LEU A 1 72 ? -16.412 2.989 9.034 1.00 94.94 72 LEU A CA 1
ATOM 537 C C . LEU A 1 72 ? -17.077 2.114 10.114 1.00 94.94 72 LEU A C 1
ATOM 539 O O . LEU A 1 72 ? -18.191 2.390 10.553 1.00 94.94 72 LEU A O 1
ATOM 543 N N . GLY A 1 73 ? -16.393 1.041 10.531 1.00 93.56 73 GLY A N 1
ATOM 544 C CA . GLY A 1 73 ? -16.858 0.099 11.560 1.00 93.56 73 GLY A CA 1
ATOM 545 C C . GLY A 1 73 ? -17.775 -1.030 11.067 1.00 93.56 73 GLY A C 1
ATOM 546 O O . GLY A 1 73 ? -17.878 -2.066 11.737 1.00 93.56 73 GLY A O 1
ATOM 547 N N . GLU A 1 74 ? -18.368 -0.892 9.882 1.00 96.06 74 GLU A N 1
ATOM 548 C CA . GLU A 1 74 ? -19.255 -1.894 9.285 1.00 96.06 74 GLU A CA 1
ATOM 549 C C . GLU A 1 74 ? -18.483 -2.918 8.450 1.00 96.06 74 GLU A C 1
ATOM 551 O O . GLU A 1 74 ? -17.510 -2.585 7.777 1.00 96.06 74 GLU A O 1
ATOM 556 N N . VAL A 1 75 ? -18.919 -4.181 8.471 1.00 95.44 75 VAL A N 1
ATOM 557 C CA . VAL A 1 75 ? -18.259 -5.271 7.730 1.00 95.44 75 VAL A CA 1
ATOM 558 C C . VAL A 1 75 ? -18.320 -5.013 6.220 1.00 95.44 75 VAL A C 1
ATOM 560 O O . VAL A 1 75 ? -19.397 -4.837 5.652 1.00 95.44 75 VAL A O 1
ATOM 563 N N . TRP A 1 76 ? -17.162 -5.053 5.556 1.00 93.19 76 TRP A N 1
ATOM 564 C CA . TRP A 1 76 ? -17.004 -4.690 4.147 1.00 93.19 76 TRP A CA 1
ATOM 565 C C . TRP A 1 76 ? -16.372 -5.820 3.320 1.00 93.19 76 TRP A C 1
ATOM 567 O O . TRP A 1 76 ? -15.174 -5.840 3.053 1.00 93.19 76 TRP A O 1
ATOM 577 N N . LEU A 1 77 ? -17.180 -6.774 2.853 1.00 91.88 77 LEU A N 1
ATOM 578 C CA . LEU A 1 77 ? -16.707 -7.941 2.086 1.00 91.88 77 LEU A CA 1
ATOM 579 C C . LEU A 1 77 ? -16.827 -7.750 0.564 1.00 91.88 77 LEU A C 1
ATOM 581 O O . LEU A 1 77 ? -17.323 -8.621 -0.148 1.00 91.88 77 LEU A O 1
ATOM 585 N N . ALA A 1 78 ? -16.399 -6.596 0.050 1.00 88.25 78 ALA A N 1
ATOM 586 C CA . ALA A 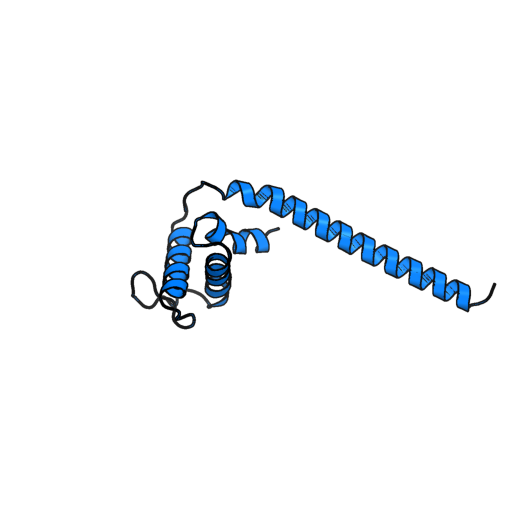1 78 ? -16.551 -6.270 -1.372 1.00 88.25 78 ALA A CA 1
ATOM 587 C C . ALA A 1 78 ? -15.517 -6.953 -2.288 1.00 88.25 78 ALA A C 1
ATOM 589 O O . ALA A 1 78 ? -15.773 -7.138 -3.481 1.00 88.25 78 ALA A O 1
ATOM 590 N N . LYS A 1 79 ? -14.331 -7.291 -1.762 1.00 88.19 79 LYS A N 1
ATOM 591 C CA . LYS A 1 79 ? -13.208 -7.859 -2.524 1.00 88.19 79 LYS A CA 1
ATOM 592 C C . LYS A 1 79 ? -12.495 -8.970 -1.746 1.00 88.19 79 LYS A C 1
ATOM 594 O O . LYS A 1 79 ? -12.548 -8.976 -0.516 1.00 88.19 79 LYS A O 1
ATOM 599 N N . PRO A 1 80 ? -11.790 -9.883 -2.443 1.00 91.94 80 PRO A N 1
ATOM 600 C CA . PRO A 1 80 ? -10.885 -10.832 -1.802 1.00 91.94 80 PRO A CA 1
ATOM 601 C C . PRO A 1 80 ? -9.798 -10.126 -0.970 1.00 91.94 80 PRO A C 1
ATOM 603 O O . PRO A 1 80 ? -9.395 -9.010 -1.312 1.00 91.94 80 PRO A O 1
ATOM 606 N N . PRO A 1 81 ? -9.265 -10.781 0.077 1.00 92.25 81 PRO A N 1
ATOM 607 C CA . PRO A 1 81 ? -8.478 -10.112 1.111 1.00 92.25 81 PRO A CA 1
ATOM 608 C C . PRO A 1 81 ? -7.067 -9.683 0.679 1.00 92.25 81 PRO A C 1
ATOM 610 O O . PRO A 1 81 ? -6.456 -8.844 1.334 1.00 92.25 81 PRO A O 1
ATOM 613 N N . LEU A 1 82 ? -6.553 -10.219 -0.433 1.00 94.50 82 LEU A N 1
ATOM 614 C CA . LEU A 1 82 ? -5.162 -10.030 -0.854 1.00 94.50 82 LEU A CA 1
ATOM 615 C C . LEU A 1 82 ? -4.761 -8.555 -0.980 1.00 94.50 82 LEU A C 1
ATOM 617 O O . LEU A 1 82 ? -3.712 -8.164 -0.474 1.00 94.50 82 LEU A O 1
ATOM 621 N N . LEU A 1 83 ? -5.586 -7.738 -1.644 1.00 93.56 83 LEU A N 1
ATOM 622 C CA . LEU A 1 83 ? -5.271 -6.321 -1.830 1.00 93.56 83 LEU A CA 1
ATOM 623 C C . LEU A 1 83 ? -5.213 -5.596 -0.482 1.00 93.56 83 LEU A C 1
ATOM 625 O O . LEU A 1 83 ? -4.275 -4.841 -0.241 1.00 93.56 83 LEU A O 1
ATOM 629 N N . TYR A 1 84 ? -6.178 -5.873 0.398 1.00 95.69 84 TYR A N 1
ATOM 630 C CA . TYR A 1 84 ? -6.214 -5.284 1.729 1.00 95.69 84 TYR A CA 1
ATOM 631 C C . TYR A 1 84 ? -4.955 -5.639 2.520 1.00 95.69 84 TYR A C 1
ATOM 633 O O . TYR A 1 84 ? -4.297 -4.750 3.040 1.00 95.69 84 TYR A O 1
ATOM 641 N N . TRP A 1 85 ? -4.540 -6.908 2.522 1.00 97.00 85 TRP A N 1
ATOM 642 C CA . TRP A 1 85 ? -3.315 -7.326 3.207 1.00 97.00 85 TRP A CA 1
ATOM 643 C C . TRP A 1 85 ? -2.067 -6.621 2.685 1.00 97.00 85 TRP A C 1
ATOM 645 O O . TRP A 1 85 ? -1.255 -6.156 3.479 1.00 97.00 85 TRP A O 1
ATOM 655 N N . LEU A 1 86 ? -1.904 -6.521 1.365 1.00 97.25 86 LEU A N 1
ATOM 656 C CA . LEU A 1 86 ? -0.735 -5.871 0.771 1.00 97.25 86 LEU A CA 1
ATOM 657 C C . LEU A 1 86 ? -0.678 -4.376 1.121 1.00 97.25 86 LEU A C 1
ATOM 659 O O . LEU A 1 86 ? 0.390 -3.861 1.453 1.00 97.25 86 LEU A O 1
ATOM 663 N N . VAL A 1 87 ? -1.818 -3.683 1.091 1.00 96.62 87 VAL A N 1
ATOM 664 C CA . VAL A 1 87 ? -1.883 -2.251 1.421 1.00 96.62 87 VAL A CA 1
ATOM 665 C C . VAL A 1 87 ? -1.744 -2.021 2.929 1.00 96.62 87 VAL A C 1
ATOM 667 O O . VAL A 1 87 ? -0.986 -1.146 3.340 1.00 96.62 87 VAL A O 1
ATOM 670 N N . THR A 1 88 ? -2.375 -2.836 3.777 1.00 97.50 88 THR A N 1
ATOM 671 C CA . THR A 1 88 ? -2.180 -2.786 5.235 1.00 97.50 88 THR A CA 1
ATOM 672 C C . THR A 1 88 ? -0.720 -3.071 5.609 1.00 97.50 88 THR A C 1
ATOM 674 O O . THR A 1 88 ? -0.175 -2.390 6.479 1.00 97.50 88 THR A O 1
ATOM 677 N N . MET A 1 89 ? -0.030 -3.987 4.913 1.00 97.81 89 MET A N 1
ATOM 678 C CA . MET A 1 89 ? 1.420 -4.177 5.077 1.00 97.81 89 MET A CA 1
ATOM 679 C C . MET A 1 89 ? 2.213 -2.932 4.674 1.00 97.81 89 MET A C 1
ATOM 681 O O . MET A 1 89 ? 3.094 -2.518 5.425 1.00 97.81 89 MET A O 1
ATOM 685 N N . SER A 1 90 ? 1.883 -2.304 3.542 1.00 97.50 90 SER A N 1
ATOM 686 C CA . SER A 1 90 ? 2.492 -1.031 3.128 1.00 97.50 90 SER A CA 1
ATOM 687 C C . SER A 1 90 ? 2.362 0.031 4.227 1.00 97.50 90 SER A C 1
ATOM 689 O O . SER A 1 90 ? 3.360 0.626 4.639 1.00 97.50 90 SER A O 1
ATOM 691 N N . TYR A 1 91 ? 1.166 0.187 4.804 1.00 97.81 91 TYR A N 1
ATOM 692 C CA . TYR A 1 91 ? 0.948 1.095 5.931 1.00 97.81 91 TYR A CA 1
ATOM 693 C C . TYR A 1 91 ? 1.723 0.708 7.191 1.00 97.81 91 TYR A C 1
ATOM 695 O O . TYR A 1 91 ? 2.225 1.588 7.885 1.00 97.81 91 TYR A O 1
ATOM 703 N N . SER A 1 92 ? 1.863 -0.587 7.482 1.00 97.81 92 SER A N 1
ATOM 704 C CA . SER A 1 92 ? 2.636 -1.043 8.642 1.00 97.81 92 SER A CA 1
ATOM 705 C C . SER A 1 92 ? 4.133 -0.717 8.531 1.00 97.81 92 SER A C 1
ATOM 707 O O . SER A 1 92 ? 4.774 -0.451 9.544 1.00 97.81 92 SER A O 1
ATOM 709 N N . LEU A 1 93 ? 4.686 -0.702 7.311 1.00 97.69 93 LEU A N 1
ATOM 710 C CA . LEU A 1 93 ? 6.111 -0.465 7.058 1.00 97.69 93 LEU A CA 1
ATOM 711 C C . LEU A 1 93 ? 6.451 1.023 6.928 1.00 97.69 93 LEU A C 1
ATOM 713 O O . LEU A 1 93 ? 7.515 1.454 7.370 1.00 97.69 93 LEU A O 1
ATOM 717 N N . PHE A 1 94 ? 5.564 1.803 6.307 1.00 96.19 94 PHE A N 1
ATOM 718 C CA . PHE A 1 94 ? 5.853 3.176 5.876 1.00 96.19 94 PHE A CA 1
ATOM 719 C C . PHE A 1 94 ? 4.913 4.230 6.478 1.00 96.19 94 PHE A C 1
ATOM 721 O O . PHE A 1 94 ? 4.990 5.409 6.125 1.00 96.19 94 PHE A O 1
ATOM 728 N N . GLY A 1 95 ? 4.017 3.821 7.377 1.00 96.06 95 GLY A N 1
ATOM 729 C CA . GLY A 1 95 ? 2.964 4.667 7.930 1.00 96.06 95 GLY A CA 1
ATOM 730 C C . GLY A 1 95 ? 1.771 4.831 6.987 1.00 96.06 95 GLY A C 1
ATOM 731 O O . GLY A 1 95 ? 1.795 4.435 5.822 1.00 96.06 95 GLY A O 1
ATOM 732 N N . VAL A 1 96 ? 0.698 5.429 7.502 1.00 95.69 96 VAL A N 1
ATOM 733 C CA . VAL A 1 96 ? -0.521 5.691 6.727 1.00 95.69 96 VAL A CA 1
ATOM 734 C C . VAL A 1 96 ? -0.343 6.961 5.896 1.00 95.69 96 VAL A C 1
ATOM 736 O O . VAL A 1 96 ? 0.032 8.005 6.427 1.00 95.69 96 VAL A O 1
ATOM 739 N N . GLY A 1 97 ? -0.643 6.875 4.603 1.00 93.56 97 GLY A N 1
ATOM 740 C CA . GLY A 1 97 ? -0.617 8.010 3.685 1.00 93.56 97 GLY A CA 1
ATOM 741 C C . GLY A 1 97 ? -1.020 7.619 2.264 1.00 93.56 97 GLY A C 1
ATOM 742 O O . GLY A 1 97 ? -1.336 6.461 1.975 1.00 93.56 97 GLY A O 1
ATOM 743 N N . GLU A 1 98 ? -1.048 8.601 1.371 1.00 92.69 98 GLU A N 1
ATOM 744 C CA . GLU A 1 98 ? -1.598 8.464 0.023 1.00 92.69 98 GLU A CA 1
ATOM 745 C C . GLU A 1 98 ? -0.693 7.641 -0.896 1.00 92.69 98 GLU A C 1
ATOM 747 O O . GLU A 1 98 ? -1.166 6.759 -1.614 1.00 92.69 98 GLU A O 1
ATOM 752 N N . TRP A 1 99 ? 0.617 7.887 -0.866 1.00 92.50 99 TRP A N 1
ATOM 753 C CA . TRP A 1 99 ? 1.559 7.140 -1.702 1.00 92.50 99 TRP A CA 1
ATOM 754 C C . TRP A 1 99 ? 1.702 5.691 -1.219 1.00 92.50 99 TRP A C 1
ATOM 756 O O . TRP A 1 99 ? 1.809 4.776 -2.033 1.00 92.50 99 TRP A O 1
ATOM 766 N N . GLN A 1 100 ? 1.602 5.452 0.092 1.00 95.06 100 GLN A N 1
ATOM 767 C CA . GLN A 1 100 ? 1.614 4.108 0.670 1.00 95.06 100 GLN A CA 1
ATOM 768 C C . GLN A 1 100 ? 0.385 3.300 0.234 1.00 95.06 100 GLN A C 1
ATOM 770 O O . GLN A 1 100 ? 0.512 2.103 -0.034 1.00 95.06 100 GLN A O 1
ATOM 775 N N . ALA A 1 101 ? -0.778 3.953 0.103 1.00 94.31 101 ALA A N 1
ATOM 776 C CA . ALA A 1 101 ? -2.005 3.340 -0.412 1.00 94.31 101 ALA A CA 1
ATOM 777 C C . ALA A 1 101 ? -1.844 2.878 -1.871 1.00 94.31 101 ALA A C 1
ATOM 779 O O . ALA A 1 101 ? -2.390 1.853 -2.276 1.00 94.31 101 ALA A O 1
ATOM 780 N N . ARG A 1 102 ? -1.063 3.633 -2.654 1.00 93.38 102 ARG A N 1
ATOM 781 C CA . ARG A 1 102 ? -0.812 3.382 -4.080 1.00 93.38 102 ARG A CA 1
ATOM 782 C C . ARG A 1 102 ? 0.426 2.531 -4.353 1.00 93.38 102 ARG A C 1
ATOM 784 O O . ARG A 1 102 ? 0.641 2.136 -5.495 1.00 93.38 102 ARG A O 1
ATOM 791 N N . LEU A 1 103 ? 1.214 2.193 -3.334 1.00 93.12 103 LEU A N 1
ATOM 792 C CA . LEU A 1 103 ? 2.450 1.430 -3.514 1.00 93.12 103 LEU A CA 1
ATOM 793 C C . LEU A 1 103 ? 2.193 0.071 -4.181 1.00 93.12 103 LEU A C 1
ATOM 795 O O . LEU A 1 103 ? 2.902 -0.311 -5.105 1.00 93.12 103 LEU A O 1
ATOM 799 N N . VAL A 1 104 ? 1.145 -0.635 -3.753 1.00 93.19 104 VAL A N 1
ATOM 800 C CA . VAL A 1 104 ? 0.772 -1.949 -4.299 1.00 93.19 104 VAL A CA 1
ATOM 801 C C . VAL A 1 104 ? 0.378 -1.876 -5.782 1.00 93.19 104 VAL A C 1
ATOM 803 O O . VAL A 1 104 ? 0.971 -2.611 -6.571 1.00 93.19 104 VAL A O 1
ATOM 806 N N . PRO A 1 105 ? -0.568 -1.015 -6.213 1.00 90.69 105 PRO A N 1
ATOM 807 C CA . PRO A 1 105 ? -0.893 -0.901 -7.635 1.00 90.69 105 PRO A CA 1
ATOM 808 C C . PRO A 1 105 ? 0.265 -0.356 -8.489 1.00 90.69 105 PRO A C 1
ATOM 810 O O . PRO A 1 105 ? 0.410 -0.784 -9.633 1.00 90.69 105 PRO A O 1
ATOM 813 N N . VAL A 1 106 ? 1.126 0.518 -7.950 1.00 90.88 106 VAL A N 1
ATOM 814 C CA . VAL A 1 106 ? 2.350 0.958 -8.650 1.00 90.88 106 VAL A CA 1
ATOM 815 C C . VAL A 1 106 ? 3.287 -0.226 -8.894 1.00 90.88 106 VAL A C 1
ATOM 817 O O . VAL A 1 106 ? 3.710 -0.441 -10.023 1.00 90.88 106 VAL A O 1
ATOM 820 N N . LEU A 1 107 ? 3.557 -1.042 -7.872 1.00 90.12 107 LEU A N 1
ATOM 821 C CA . LEU A 1 107 ? 4.402 -2.234 -8.010 1.00 90.12 107 LEU A CA 1
ATOM 822 C C . LEU A 1 107 ? 3.806 -3.279 -8.961 1.00 90.12 107 LEU A C 1
ATOM 824 O O . LEU A 1 107 ? 4.550 -3.982 -9.630 1.00 90.12 107 LEU A O 1
ATOM 828 N N . ALA A 1 108 ? 2.480 -3.392 -9.024 1.00 89.19 108 ALA A N 1
ATOM 829 C CA . ALA A 1 108 ? 1.807 -4.339 -9.910 1.00 89.19 108 ALA A CA 1
ATOM 830 C C . ALA A 1 108 ? 1.857 -3.940 -11.397 1.00 89.19 108 ALA A C 1
ATOM 832 O O . ALA A 1 108 ? 1.559 -4.770 -12.253 1.00 89.19 108 ALA A O 1
ATOM 833 N N . THR A 1 109 ? 2.171 -2.676 -11.698 1.00 85.56 109 THR A N 1
ATOM 834 C CA . THR A 1 109 ? 2.186 -2.126 -13.065 1.00 85.56 109 THR A CA 1
ATOM 835 C C . THR A 1 109 ? 3.579 -1.739 -13.566 1.00 85.56 109 THR A C 1
ATOM 837 O O . THR A 1 109 ? 3.718 -1.458 -14.756 1.00 85.56 109 THR A O 1
ATOM 840 N N . ALA A 1 110 ? 4.579 -1.725 -12.680 1.00 78.06 110 ALA A N 1
ATOM 841 C CA . ALA A 1 110 ? 5.990 -1.477 -12.979 1.00 78.06 110 ALA A CA 1
ATOM 842 C C . ALA A 1 110 ? 6.675 -2.705 -13.601 1.00 78.06 110 ALA A C 1
ATOM 844 O O . ALA A 1 110 ? 7.530 -2.490 -14.490 1.00 78.06 110 ALA A O 1
#

pLDDT: mean 88.76, std 8.26, range [58.56, 97.88]

Secondary structure (DSSP, 8-state):
--HHHHHHHHHHHHHHHHHHHHHHHHHHHHHHHHHHTGGGTT----SHHHHHHHHHHHHHHHH---SS-EETTEE--SS-THHHHHHHHHHHHH-SSHHHHHHHHHHHH-

Foldseek 3Di:
DDPVVVVVVVVVVVVVVVVVVVVVVVVVLVVLCVVQLVVFPPDDPPDPVLVQLLQQLVCCLVVVPLPFTDGPNHTDPPDDSVLSVCLNVLCVVPNRDRSSSCVVVSSVVD

Radius of gyration: 21.53 Å; chains: 1; bounding box: 61×46×41 Å

Organism: NCBI:txid412755

Sequence (110 aa):
MSESALQLSELSSHKSSESLGLAGGLLLLIVALAVLVPGTIGVSLVDRDEGWYAQVCREMLESGDWLIPRYLGEVWLAKPPLLYWLVTMSYSLFGVGEWQARLVPVLATA

InterPro domains:
  IPR050297 Lipid A-modifying glycosyltransferase 83 [PTHR33908] (18-109)